Protein AF-A0A921ZZL8-F1 (afdb_monomer_lite)

InterPro domains:
  IPR022700 Proteinase, regulatory CLIP domain [PF12032] (2-54)
  IPR022700 Proteinase, regulatory CLIP domain [PF12032] (62-112)
  IPR022700 Proteinase, regulatory CLIP domain [PS51888] (1-54)
  IPR022700 Proteinase, regulatory CLIP domain [PS51888] (61-112)
  IPR022700 Proteinase, regulatory CLIP domain [SM0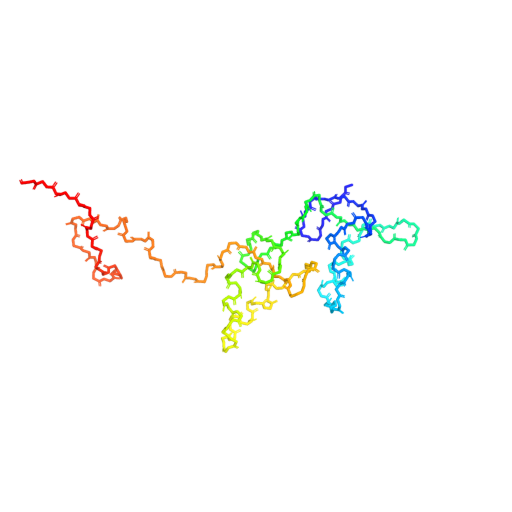0680] (2-55)
  IPR022700 Proteinase, regulatory CLIP domain [SM00680] (62-113)

Sequence (153 aa):
PCTSPNNEKGTCKSLYECDLLRGIVGKANRTSLDEHFLRKSKCGYDGDIPKVCCPDTDKLTCVTADANDGQCINIRACPVLLEMLKEPNDTTKVEYLKNSLCPGPEDPSVCCGPAPQLQEPVYEQCEAKVSALPPDPDSDCCGVDSSVGNKIV

Secondary structure (DSSP, 8-state):
-EE-TTS-EEEEEEGGG-HHHHHHHH-SS--HHHHHHHHHHEEEEETTEEEEEEESSSS-EEE-TTS-EEEEEEGGG-HHHHHHHT-TT-HHHHHHHHHTB---SSSSEEEE-SPP-S----GGGSTT---SSPPPTT---------------

Structure (mmCIF, N/CA/C/O backbone):
data_AF-A0A921ZZL8-F1
#
_entry.id   AF-A0A921ZZL8-F1
#
loop_
_atom_site.group_PDB
_atom_site.id
_atom_site.type_symbol
_atom_site.label_atom_id
_atom_site.label_alt_id
_atom_site.label_comp_id
_atom_site.label_asym_id
_atom_site.label_entity_id
_atom_site.label_seq_id
_atom_site.pdbx_PDB_ins_code
_atom_site.Cartn_x
_atom_site.Cartn_y
_atom_site.Cartn_z
_atom_site.occupancy
_atom_site.B_iso_or_equiv
_atom_site.auth_seq_id
_atom_site.auth_comp_id
_atom_site.auth_asym_id
_atom_site.auth_atom_id
_atom_site.pdbx_PDB_model_num
ATOM 1 N N . PRO A 1 1 ? -11.628 12.240 12.761 1.00 88.56 1 PRO A N 1
ATOM 2 C CA . PRO A 1 1 ? -10.637 12.370 11.662 1.00 88.56 1 PRO A CA 1
ATOM 3 C C . PRO A 1 1 ? -9.295 11.788 12.117 1.00 88.56 1 PRO A C 1
ATOM 5 O O . PRO A 1 1 ? -9.000 11.823 13.310 1.00 88.56 1 PRO A O 1
ATOM 8 N N . CYS A 1 2 ? -8.525 11.224 11.196 1.00 94.19 2 CYS A N 1
ATOM 9 C CA . CYS A 1 2 ? -7.202 10.652 11.437 1.00 94.19 2 CYS A CA 1
ATOM 10 C C . CYS A 1 2 ? -6.350 10.763 10.163 1.00 94.19 2 CYS A C 1
ATOM 12 O O . CYS A 1 2 ? -6.865 11.121 9.102 1.00 94.19 2 CYS A O 1
ATOM 14 N N . THR A 1 3 ? -5.063 10.447 10.280 1.00 92.69 3 THR A N 1
ATOM 15 C CA . THR A 1 3 ? -4.142 10.377 9.143 1.00 92.69 3 THR A CA 1
ATOM 16 C C . THR A 1 3 ? -3.635 8.943 9.005 1.00 92.69 3 THR A C 1
ATOM 18 O O . THR A 1 3 ? -3.173 8.366 9.993 1.00 92.69 3 THR A O 1
ATOM 21 N N . SER A 1 4 ? -3.761 8.351 7.814 1.00 89.69 4 SER A N 1
ATOM 22 C CA . SER A 1 4 ? -3.287 6.995 7.522 1.00 89.69 4 SER A CA 1
ATOM 23 C C . SER A 1 4 ? -1.751 6.928 7.583 1.00 89.69 4 SER A C 1
ATOM 25 O O . SER A 1 4 ? -1.081 7.963 7.508 1.00 89.69 4 SER A O 1
ATOM 27 N N . PRO A 1 5 ? -1.149 5.728 7.670 1.00 88.44 5 PRO A N 1
ATOM 28 C CA . PRO A 1 5 ? 0.307 5.586 7.611 1.00 88.44 5 PRO A CA 1
ATOM 29 C C . PRO A 1 5 ? 0.929 6.113 6.308 1.00 88.44 5 PRO A C 1
ATOM 31 O O . PRO A 1 5 ? 2.122 6.406 6.293 1.00 88.44 5 PRO A O 1
ATOM 34 N N . ASN A 1 6 ? 0.124 6.262 5.251 1.00 87.44 6 ASN A N 1
ATOM 35 C CA . ASN A 1 6 ? 0.529 6.816 3.958 1.00 87.44 6 ASN A CA 1
ATOM 36 C C . ASN A 1 6 ? 0.274 8.334 3.864 1.00 87.44 6 ASN A C 1
ATOM 38 O O . ASN A 1 6 ? 0.300 8.894 2.777 1.00 87.44 6 ASN A O 1
ATOM 42 N N . ASN A 1 7 ? 0.049 9.012 4.996 1.00 87.44 7 ASN A N 1
ATOM 43 C CA . ASN A 1 7 ? -0.259 10.445 5.089 1.00 87.44 7 ASN A CA 1
ATOM 44 C C . ASN A 1 7 ? -1.597 10.867 4.457 1.00 87.44 7 ASN A C 1
ATOM 46 O O . ASN A 1 7 ? -1.817 12.047 4.184 1.00 87.44 7 ASN A O 1
ATOM 50 N N . GLU A 1 8 ? -2.532 9.933 4.284 1.00 87.00 8 GLU A N 1
ATOM 51 C CA . GLU A 1 8 ? -3.850 10.239 3.728 1.00 87.00 8 GLU A CA 1
ATOM 52 C C . GLU A 1 8 ? -4.813 10.680 4.825 1.00 87.00 8 GLU A C 1
ATOM 54 O O . GLU A 1 8 ? -4.804 10.146 5.937 1.00 87.00 8 GLU A O 1
ATOM 59 N N . LYS A 1 9 ? -5.694 11.629 4.509 1.00 92.44 9 LYS A N 1
ATOM 60 C CA . LYS A 1 9 ? -6.802 11.971 5.404 1.00 92.44 9 LYS A CA 1
ATOM 61 C C . LYS A 1 9 ? -7.806 10.824 5.435 1.00 92.44 9 LYS A C 1
ATOM 63 O O . LYS A 1 9 ? -8.122 10.230 4.404 1.00 92.44 9 LYS A O 1
ATOM 68 N N . GLY A 1 10 ? -8.291 10.526 6.631 1.00 93.69 10 GLY A N 1
ATOM 69 C CA . GLY A 1 10 ? -9.242 9.454 6.823 1.00 93.69 10 GLY A CA 1
ATOM 70 C C . GLY A 1 10 ? -10.124 9.618 8.047 1.00 93.69 10 GLY A C 1
ATOM 71 O O . GLY A 1 10 ? -10.012 10.547 8.864 1.00 93.69 10 GLY A O 1
ATOM 72 N N . THR A 1 11 ? -10.979 8.619 8.203 1.00 95.44 11 THR A N 1
ATOM 73 C CA . THR A 1 11 ? -11.931 8.503 9.293 1.00 95.44 11 THR A CA 1
ATOM 74 C C . THR A 1 11 ? -11.590 7.296 10.159 1.00 95.44 11 THR A C 1
ATOM 76 O O . THR A 1 11 ? -11.376 6.184 9.678 1.00 95.44 11 THR A O 1
ATOM 79 N N . CYS A 1 12 ? -11.533 7.524 11.473 1.00 95.88 12 CYS A N 1
ATOM 80 C CA . CYS A 1 12 ? -11.315 6.466 12.451 1.00 95.88 12 CYS A CA 1
ATOM 81 C C . CYS A 1 12 ? -12.620 5.685 12.635 1.00 95.88 12 CYS A C 1
ATOM 83 O O . CYS A 1 12 ? -13.541 6.176 13.290 1.00 95.88 12 CYS A O 1
ATOM 85 N N . LYS A 1 13 ? -12.699 4.496 12.038 1.00 95.00 13 LYS A N 1
ATOM 86 C CA . LYS A 1 13 ? -13.878 3.617 12.076 1.00 95.00 13 LYS A CA 1
ATOM 87 C C . LYS A 1 13 ? -13.483 2.179 12.395 1.00 95.00 13 LYS A C 1
ATOM 89 O O . LYS A 1 13 ? -12.294 1.869 12.498 1.00 95.00 13 LYS A O 1
ATOM 94 N N . SER A 1 14 ? -14.463 1.310 12.626 1.00 94.31 14 SER A N 1
ATOM 95 C CA . SER A 1 14 ? -14.189 -0.097 12.913 1.00 94.31 14 SER A CA 1
ATOM 96 C C . SER A 1 14 ? -13.441 -0.750 11.752 1.00 94.31 14 SER A C 1
ATOM 98 O O . SER A 1 14 ? -13.703 -0.455 10.584 1.00 94.31 14 SER A O 1
ATOM 100 N N . LEU A 1 15 ? -12.540 -1.685 12.062 1.00 92.06 15 LEU A N 1
ATOM 101 C CA . LEU A 1 15 ? -11.853 -2.499 11.055 1.00 92.06 15 LEU A CA 1
ATOM 102 C C . LEU A 1 15 ? -12.830 -3.188 10.086 1.00 92.06 15 LEU A C 1
ATOM 104 O O . LEU A 1 15 ? -12.519 -3.357 8.911 1.00 92.06 15 LEU A O 1
ATOM 108 N N . TYR A 1 16 ? -14.024 -3.547 10.561 1.00 91.06 16 TYR A N 1
ATOM 109 C CA . TYR A 1 16 ? -15.052 -4.196 9.746 1.00 91.06 16 TYR A CA 1
ATOM 110 C C . TYR A 1 16 ? -15.758 -3.245 8.761 1.00 91.06 16 TYR A C 1
ATOM 112 O O . TYR A 1 16 ? -16.303 -3.714 7.762 1.00 91.06 16 TYR A O 1
ATOM 120 N N . GLU A 1 17 ? -15.704 -1.931 9.011 1.00 92.50 17 GLU A N 1
ATOM 121 C CA . GLU A 1 17 ? -16.323 -0.857 8.210 1.00 92.50 17 GLU A CA 1
ATOM 122 C C . GLU A 1 17 ? -15.352 -0.224 7.193 1.00 92.50 17 GLU A C 1
ATOM 124 O O . GLU A 1 17 ? -15.675 0.756 6.512 1.00 92.50 17 GLU A O 1
ATOM 129 N N . CYS A 1 18 ? -14.125 -0.737 7.117 1.00 92.31 18 CYS A N 1
ATOM 130 C CA . CYS A 1 18 ? -13.106 -0.280 6.185 1.00 92.31 18 CYS A CA 1
ATOM 131 C C . CYS A 1 18 ? -12.740 -1.412 5.226 1.00 92.31 18 CYS A C 1
ATOM 133 O O . CYS A 1 18 ? -11.881 -2.231 5.547 1.00 92.31 18 CYS A O 1
ATOM 135 N N . ASP A 1 19 ? -13.371 -1.461 4.050 1.00 91.75 19 ASP A N 1
ATOM 136 C CA . ASP A 1 19 ? -13.182 -2.559 3.092 1.00 91.75 19 ASP A CA 1
ATOM 137 C C . ASP A 1 19 ? -11.713 -2.744 2.678 1.00 91.75 19 ASP A C 1
ATOM 139 O O . ASP A 1 19 ? -11.244 -3.879 2.591 1.00 91.75 19 ASP A O 1
ATOM 143 N N . LEU A 1 20 ? -10.962 -1.646 2.532 1.00 90.19 20 LEU A N 1
ATOM 144 C CA . LEU A 1 20 ? -9.527 -1.666 2.227 1.00 90.19 20 LEU A CA 1
ATOM 145 C C . LEU A 1 20 ? -8.728 -2.451 3.274 1.00 90.19 20 LEU A C 1
ATOM 147 O O . LEU A 1 20 ? -8.043 -3.421 2.949 1.00 90.19 20 LEU A O 1
ATOM 151 N N . LEU A 1 21 ? -8.839 -2.065 4.548 1.00 92.12 21 LEU A N 1
ATOM 152 C CA . LEU A 1 21 ? -8.078 -2.696 5.628 1.00 92.12 21 LEU A CA 1
ATOM 153 C C . LEU A 1 21 ? -8.642 -4.074 5.986 1.00 92.12 21 LEU A C 1
ATOM 155 O O . LEU A 1 21 ? -7.882 -4.976 6.343 1.00 92.12 21 LEU A O 1
ATOM 159 N N . ARG A 1 22 ? -9.953 -4.277 5.821 1.00 92.56 22 ARG A N 1
ATOM 160 C CA . ARG A 1 22 ? -10.583 -5.594 5.943 1.00 92.56 22 ARG A CA 1
ATOM 161 C C . ARG A 1 22 ? -10.050 -6.560 4.891 1.00 92.56 22 ARG A C 1
ATOM 163 O O . ARG A 1 22 ? -9.841 -7.720 5.222 1.00 92.56 22 ARG A O 1
ATOM 170 N N . GLY A 1 23 ? -9.784 -6.101 3.667 1.00 90.31 23 GLY A N 1
ATOM 171 C CA . GLY A 1 23 ? -9.162 -6.910 2.617 1.00 90.31 23 GLY A CA 1
ATOM 172 C C . GLY A 1 23 ? -7.749 -7.369 2.988 1.00 90.31 23 GLY A C 1
ATOM 173 O O . GLY A 1 23 ? -7.441 -8.550 2.859 1.00 90.31 23 GLY A O 1
ATOM 174 N N . ILE A 1 24 ? -6.931 -6.483 3.569 1.00 91.31 24 ILE A N 1
ATOM 175 C CA . ILE A 1 24 ? -5.583 -6.830 4.066 1.00 91.31 24 ILE A CA 1
ATOM 176 C C . ILE A 1 24 ? -5.671 -7.8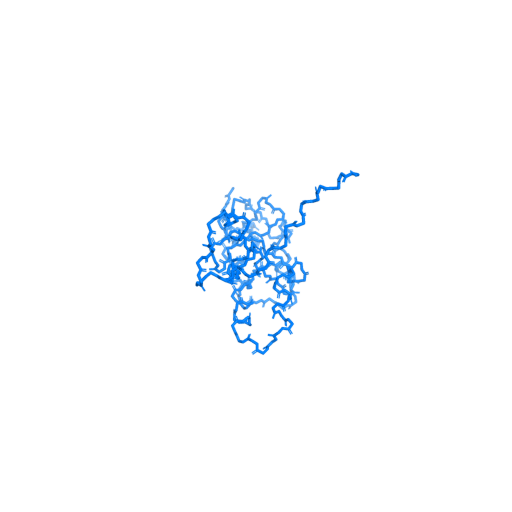98 5.166 1.00 91.31 24 ILE A C 1
ATOM 178 O O . ILE A 1 24 ? -4.922 -8.875 5.175 1.00 91.31 24 ILE A O 1
ATOM 182 N N . VAL A 1 25 ? -6.629 -7.748 6.085 1.00 91.25 25 VAL A N 1
ATOM 183 C CA . VAL A 1 25 ? -6.913 -8.766 7.102 1.00 91.25 25 VAL A CA 1
ATOM 184 C C . VAL A 1 25 ? -7.466 -10.034 6.444 1.00 91.25 25 VAL A C 1
ATOM 186 O O . VAL A 1 25 ? -7.148 -11.130 6.871 1.00 91.25 25 VAL A O 1
ATOM 189 N N . GLY A 1 26 ? -8.231 -9.961 5.367 1.00 89.50 26 GLY A N 1
ATOM 190 C CA . GLY A 1 26 ? -8.763 -11.139 4.680 1.00 89.50 26 GLY A CA 1
ATOM 191 C C . GLY A 1 26 ? -7.724 -12.011 3.965 1.00 89.50 26 GLY A C 1
ATOM 192 O O . GLY A 1 26 ? -8.059 -13.131 3.584 1.00 89.50 26 GLY A O 1
ATOM 193 N N . LYS A 1 27 ? -6.482 -11.543 3.777 1.00 88.88 27 LYS A N 1
ATOM 194 C CA . LYS A 1 27 ? -5.449 -12.282 3.034 1.00 88.88 27 LYS A CA 1
ATOM 195 C C . LYS A 1 27 ? -5.154 -13.661 3.622 1.00 88.88 27 LYS A C 1
ATOM 197 O O . LYS A 1 27 ? -4.958 -13.803 4.829 1.00 88.88 27 LYS A O 1
ATOM 202 N N . ALA A 1 28 ? -5.005 -14.648 2.734 1.00 86.25 28 ALA A N 1
ATOM 203 C CA . ALA A 1 28 ? -4.553 -15.994 3.088 1.00 86.25 28 ALA A CA 1
ATOM 204 C C . ALA A 1 28 ? -3.102 -16.002 3.604 1.00 86.25 28 ALA A C 1
ATOM 206 O O . ALA A 1 28 ? -2.805 -16.660 4.595 1.00 86.25 28 ALA A O 1
ATOM 207 N N . ASN A 1 29 ? -2.221 -15.228 2.962 1.00 86.81 29 ASN A N 1
ATOM 208 C CA . ASN A 1 29 ? -0.824 -15.055 3.356 1.00 86.81 29 ASN A CA 1
ATOM 209 C C . ASN A 1 29 ? -0.583 -13.593 3.737 1.00 86.81 29 ASN A C 1
ATOM 211 O O . ASN A 1 29 ? -0.263 -12.770 2.883 1.00 86.81 29 ASN A O 1
ATOM 215 N N . ARG A 1 30 ? -0.766 -13.250 5.016 1.00 89.12 30 ARG A N 1
ATOM 216 C CA . ARG A 1 30 ? -0.401 -11.917 5.515 1.00 89.12 30 ARG A CA 1
ATOM 217 C C . ARG A 1 30 ? 1.108 -11.823 5.693 1.00 89.12 30 ARG A C 1
ATOM 219 O O . ARG A 1 30 ? 1.721 -12.685 6.320 1.00 89.12 30 ARG A O 1
ATOM 226 N N . THR A 1 31 ? 1.689 -10.758 5.164 1.00 90.06 31 THR A N 1
ATOM 227 C CA . THR A 1 31 ? 3.113 -10.448 5.301 1.00 90.06 31 THR A CA 1
ATOM 228 C C . THR A 1 31 ? 3.382 -9.621 6.562 1.00 90.06 31 THR A C 1
ATOM 230 O O . THR A 1 31 ? 2.479 -9.003 7.129 1.00 90.06 31 THR A O 1
ATOM 233 N N . SER A 1 32 ? 4.645 -9.543 6.991 1.00 91.12 32 SER A N 1
ATOM 234 C CA . SER A 1 32 ? 5.042 -8.648 8.092 1.00 91.12 32 SER A CA 1
ATOM 235 C C . SER A 1 32 ? 4.743 -7.174 7.785 1.00 91.12 32 SER A C 1
ATOM 237 O O . SER A 1 32 ? 4.433 -6.395 8.688 1.00 91.12 32 SER A O 1
ATOM 239 N N . LEU A 1 33 ? 4.793 -6.800 6.503 1.00 90.19 33 LEU A N 1
ATOM 240 C CA . LEU A 1 33 ? 4.461 -5.471 6.005 1.00 90.19 33 LEU A CA 1
ATOM 241 C C . LEU A 1 33 ? 2.963 -5.165 6.182 1.00 90.19 33 LEU A C 1
ATOM 243 O O . LEU A 1 33 ? 2.621 -4.078 6.651 1.00 90.19 33 LEU A O 1
ATOM 247 N N . ASP A 1 34 ? 2.088 -6.143 5.924 1.00 92.06 34 ASP A N 1
ATOM 248 C CA . ASP A 1 34 ? 0.647 -6.039 6.192 1.00 92.06 34 ASP A CA 1
ATOM 249 C C . ASP A 1 34 ? 0.366 -5.832 7.685 1.00 92.06 34 ASP A C 1
ATOM 251 O O . ASP A 1 34 ? -0.361 -4.916 8.074 1.00 92.06 34 ASP A O 1
ATOM 255 N N . GLU A 1 35 ? 0.967 -6.658 8.547 1.00 92.38 35 GLU A N 1
ATOM 256 C CA . GLU A 1 35 ? 0.769 -6.556 9.995 1.00 92.38 35 GLU A CA 1
ATOM 257 C C . GLU A 1 35 ? 1.240 -5.211 10.546 1.00 92.38 35 GLU A C 1
ATOM 259 O O . GLU A 1 35 ? 0.563 -4.589 11.370 1.00 92.38 35 GLU A O 1
ATOM 264 N N . HIS A 1 36 ? 2.401 -4.744 10.091 1.00 93.25 36 HIS A N 1
ATOM 265 C CA . HIS A 1 36 ? 2.946 -3.461 10.500 1.00 93.25 36 HIS A CA 1
ATOM 266 C C . HIS A 1 36 ? 2.058 -2.299 10.040 1.00 93.25 36 HIS A C 1
ATOM 268 O O . HIS A 1 36 ? 1.800 -1.378 10.821 1.00 93.25 36 HIS A O 1
ATOM 274 N N . PHE A 1 37 ? 1.528 -2.364 8.816 1.00 93.00 37 PHE A N 1
ATOM 275 C CA . PHE A 1 37 ? 0.597 -1.368 8.297 1.00 93.00 37 PHE A CA 1
ATOM 276 C C . PHE A 1 37 ? -0.717 -1.333 9.086 1.00 93.00 37 PHE A C 1
ATOM 278 O O . PHE A 1 37 ? -1.159 -0.260 9.501 1.00 93.00 37 PHE A O 1
ATOM 285 N N . LEU A 1 38 ? -1.312 -2.494 9.376 1.00 92.69 38 LEU A N 1
ATOM 286 C CA . LEU A 1 38 ? -2.534 -2.598 10.181 1.00 92.69 38 LEU A CA 1
ATOM 287 C C . LEU A 1 38 ? -2.326 -2.058 11.602 1.00 92.69 38 LEU A C 1
ATOM 289 O O . LEU A 1 38 ? -3.165 -1.317 12.117 1.00 92.69 38 LEU A O 1
ATOM 293 N N . ARG A 1 39 ? -1.183 -2.370 12.228 1.00 93.31 39 ARG A N 1
ATOM 294 C CA . ARG A 1 39 ? -0.824 -1.852 13.559 1.00 93.31 39 ARG A CA 1
ATOM 295 C C . ARG A 1 39 ? -0.662 -0.334 13.556 1.00 93.31 39 ARG A C 1
ATOM 297 O O . ARG A 1 39 ? -1.165 0.310 14.475 1.00 93.31 39 ARG A O 1
ATOM 304 N N . LYS A 1 40 ? 0.002 0.229 12.540 1.00 94.00 40 LYS A N 1
ATOM 305 C CA . LYS A 1 40 ? 0.163 1.684 12.372 1.00 94.00 40 LYS A CA 1
ATOM 306 C C . LYS A 1 40 ? -1.145 2.392 12.041 1.00 94.00 40 LYS A C 1
ATOM 308 O O . LYS A 1 40 ? -1.330 3.534 12.439 1.00 94.00 40 LYS A O 1
ATOM 313 N N . SER A 1 41 ? -2.053 1.714 11.347 1.00 94.50 41 SER A N 1
ATOM 314 C CA . SER A 1 41 ? -3.364 2.261 11.004 1.00 94.50 41 SER A CA 1
ATOM 315 C C . SER A 1 41 ? -4.309 2.318 12.200 1.00 94.50 41 SER A C 1
ATOM 317 O O . SER A 1 41 ? -5.358 2.940 12.111 1.00 94.50 41 SER A O 1
ATOM 319 N N . LYS A 1 42 ? -3.989 1.685 13.330 1.00 94.69 42 LYS A N 1
ATOM 320 C CA . LYS A 1 42 ? -4.850 1.704 14.512 1.00 94.69 42 LYS A CA 1
ATOM 321 C C . LYS A 1 42 ? -5.017 3.126 15.058 1.00 94.69 42 LYS A C 1
ATOM 323 O O . LYS A 1 42 ? -4.041 3.781 15.405 1.00 94.69 42 LYS A O 1
ATOM 328 N N . CYS A 1 43 ? -6.265 3.553 15.221 1.00 95.31 43 CYS A N 1
ATOM 329 C CA . CYS A 1 43 ? -6.614 4.881 15.737 1.00 95.31 43 CYS A CA 1
ATOM 330 C C . CYS A 1 43 ? -7.385 4.841 17.067 1.00 95.31 43 CYS A C 1
ATOM 332 O O . CYS A 1 43 ? -7.599 5.884 17.677 1.00 95.31 43 CYS A O 1
ATOM 334 N N . GLY A 1 44 ? -7.803 3.660 17.534 1.00 93.44 44 GLY A N 1
ATOM 335 C CA . GLY A 1 44 ? -8.520 3.507 18.799 1.00 93.44 44 GLY A CA 1
ATOM 336 C C . GLY A 1 44 ? -9.174 2.136 18.944 1.00 93.44 44 GLY A C 1
ATOM 337 O O . GLY A 1 44 ? -8.819 1.195 18.235 1.00 93.44 44 GLY A O 1
ATOM 338 N N . TYR A 1 45 ? -10.147 2.049 19.850 1.00 93.06 45 TYR A N 1
ATOM 339 C CA . TYR A 1 45 ? -10.949 0.852 20.104 1.00 93.06 45 TYR A CA 1
ATOM 340 C C . TYR A 1 45 ? -12.423 1.222 20.335 1.00 93.06 45 TYR A C 1
ATOM 342 O O . TYR A 1 45 ? -12.725 2.327 20.792 1.00 93.06 45 TYR A O 1
ATOM 350 N N . ASP A 1 46 ? -13.329 0.309 19.987 1.00 87.88 46 ASP A N 1
ATOM 351 C CA . ASP A 1 46 ? -14.738 0.290 20.397 1.00 87.88 46 ASP A CA 1
ATOM 352 C C . ASP A 1 46 ? -14.969 -0.963 21.250 1.00 87.88 46 ASP A C 1
ATOM 354 O O . ASP A 1 46 ? -15.130 -2.062 20.718 1.00 87.88 46 ASP A O 1
ATOM 358 N N . GLY A 1 47 ? -14.860 -0.838 22.576 1.00 88.19 47 GLY A N 1
ATOM 359 C CA . GLY A 1 47 ? -14.748 -2.018 23.441 1.00 88.19 47 GLY A CA 1
ATOM 360 C C . GLY A 1 47 ? -13.526 -2.863 23.054 1.00 88.19 47 GLY A C 1
ATOM 361 O O . GLY A 1 47 ? -12.406 -2.357 23.060 1.00 88.19 47 GLY A O 1
ATOM 362 N N . ASP A 1 48 ? -13.749 -4.121 22.667 1.00 88.38 48 ASP A N 1
ATOM 363 C CA . ASP A 1 48 ? -12.712 -5.046 22.180 1.00 88.38 48 ASP A CA 1
ATOM 364 C C . ASP A 1 48 ? -12.434 -4.945 20.668 1.00 88.38 48 ASP A C 1
ATOM 366 O O . ASP A 1 48 ? -11.511 -5.579 20.151 1.00 88.38 48 ASP A O 1
ATOM 370 N N . ILE A 1 49 ? -13.210 -4.150 19.925 1.00 87.19 49 ILE A N 1
ATOM 371 C CA . ILE A 1 49 ? -13.078 -4.055 18.470 1.00 87.19 49 ILE A CA 1
ATOM 372 C C . ILE A 1 49 ? -12.036 -2.983 18.117 1.00 87.19 49 ILE A C 1
ATOM 374 O O . ILE A 1 49 ? -12.213 -1.814 18.472 1.00 87.19 49 ILE A O 1
ATOM 378 N N . PRO A 1 50 ? -10.950 -3.319 17.393 1.00 91.94 50 PRO A N 1
ATOM 379 C CA . PRO A 1 50 ? -9.967 -2.328 16.979 1.00 91.94 50 PRO A CA 1
ATOM 380 C C . PRO A 1 50 ? -10.558 -1.365 15.942 1.00 91.94 50 PRO A C 1
ATOM 382 O O . PRO A 1 50 ? -11.139 -1.780 14.935 1.00 91.94 50 PRO A O 1
ATOM 385 N N . LYS A 1 51 ? -10.347 -0.064 16.165 1.00 95.44 51 LYS A N 1
ATOM 386 C CA . LYS A 1 51 ? -10.609 0.981 15.172 1.00 95.44 51 LYS A CA 1
ATOM 387 C C . LYS A 1 51 ? -9.345 1.274 14.384 1.00 95.44 51 LYS A C 1
ATOM 389 O O . LYS A 1 51 ? -8.245 1.357 14.942 1.00 95.44 51 LYS A O 1
ATOM 394 N N . VAL A 1 52 ? -9.519 1.490 13.091 1.00 95.38 52 VAL A N 1
ATOM 395 C CA . VAL A 1 52 ? -8.445 1.819 12.160 1.00 95.38 52 VAL A CA 1
ATOM 396 C C . VAL A 1 52 ? -8.751 3.116 11.428 1.00 95.38 52 VAL A C 1
ATOM 398 O O . VAL A 1 52 ? -9.907 3.480 11.208 1.00 95.38 52 VAL A O 1
ATOM 401 N N . CYS A 1 53 ? -7.693 3.829 11.075 1.00 95.88 53 CYS A N 1
ATOM 402 C CA . CYS A 1 53 ? -7.765 4.976 10.209 1.00 95.88 53 CYS A CA 1
ATOM 403 C C . CYS A 1 53 ? -8.006 4.481 8.792 1.00 95.88 53 CYS A C 1
ATOM 405 O O . CYS A 1 53 ? -7.098 3.961 8.144 1.00 95.88 53 CYS A O 1
ATOM 407 N N . CYS A 1 54 ? -9.250 4.593 8.348 1.00 94.12 54 CYS A N 1
ATOM 408 C CA . CYS A 1 54 ? -9.615 4.257 6.989 1.00 94.12 54 CYS A CA 1
ATOM 409 C C . CYS A 1 54 ? -9.514 5.524 6.141 1.00 94.12 54 CYS A C 1
ATOM 411 O O . CYS A 1 54 ? -10.146 6.516 6.520 1.00 94.12 54 CYS A O 1
ATOM 413 N N . PRO A 1 55 ? -8.746 5.525 5.043 1.00 92.31 55 PRO A N 1
ATOM 414 C CA . PRO A 1 55 ? -8.721 6.670 4.144 1.00 92.31 55 PRO A CA 1
ATOM 415 C C . PRO A 1 55 ? -10.134 6.943 3.610 1.00 92.31 55 PRO A C 1
ATOM 417 O O . PRO A 1 55 ? -10.942 6.024 3.459 1.00 92.31 55 PRO A O 1
ATOM 420 N N . ASP A 1 56 ? -10.446 8.217 3.369 1.00 89.06 56 ASP A N 1
ATOM 421 C CA . ASP A 1 56 ? -11.757 8.613 2.829 1.00 89.06 56 ASP A CA 1
ATOM 422 C C . ASP A 1 56 ? -11.881 8.289 1.322 1.00 89.06 56 ASP A C 1
ATOM 424 O O . ASP A 1 56 ? -12.948 8.439 0.731 1.00 89.06 56 ASP A O 1
ATOM 428 N N . THR A 1 57 ? -10.791 7.831 0.703 1.00 85.25 57 THR A N 1
ATOM 429 C CA . THR A 1 57 ? -10.719 7.316 -0.664 1.00 85.25 57 THR A CA 1
ATOM 430 C C . THR A 1 57 ? -10.932 5.802 -0.693 1.00 85.25 57 THR A C 1
ATOM 432 O O . THR A 1 57 ? -10.412 5.067 0.142 1.00 85.25 57 THR A O 1
ATOM 435 N N . ASP A 1 58 ? -11.593 5.295 -1.736 1.00 83.50 58 ASP A N 1
ATOM 436 C CA . ASP A 1 58 ? -11.733 3.846 -1.991 1.00 83.50 58 ASP A CA 1
ATOM 437 C C . ASP A 1 58 ? -10.444 3.186 -2.514 1.00 83.50 58 ASP A C 1
ATOM 439 O O . ASP A 1 58 ? -10.448 2.065 -3.023 1.00 83.50 58 ASP A O 1
ATOM 443 N N . LYS A 1 59 ? -9.321 3.901 -2.448 1.00 85.62 59 LYS A N 1
ATOM 444 C CA . LYS A 1 59 ? -8.034 3.500 -3.005 1.00 85.62 59 LYS A CA 1
ATOM 445 C C . LYS A 1 59 ? -6.960 3.726 -1.964 1.00 85.62 59 LYS A C 1
ATOM 447 O O . LYS A 1 59 ? -6.898 4.800 -1.373 1.00 85.62 59 LYS A O 1
ATOM 452 N N . LEU A 1 60 ? -6.099 2.728 -1.802 1.00 89.38 60 LEU A N 1
ATOM 453 C CA . LEU A 1 60 ? -4.914 2.843 -0.972 1.00 89.38 60 LEU A CA 1
ATOM 454 C C . LEU A 1 60 ? -3.793 3.478 -1.800 1.00 89.38 60 LEU A C 1
ATOM 456 O O . LEU A 1 60 ? -3.343 2.878 -2.779 1.00 89.38 60 LEU A O 1
ATOM 460 N N . THR A 1 61 ? -3.357 4.682 -1.440 1.00 89.94 61 THR A N 1
ATOM 461 C CA . THR A 1 61 ? -2.174 5.290 -2.067 1.00 89.94 61 THR A CA 1
ATOM 462 C C . THR A 1 61 ? -0.894 4.807 -1.397 1.00 89.94 61 THR A C 1
ATOM 464 O O . THR A 1 61 ? -0.911 4.194 -0.329 1.00 89.94 61 THR A O 1
ATOM 467 N N . CYS A 1 62 ? 0.229 5.013 -2.065 1.00 90.62 62 CYS A N 1
ATOM 468 C CA . CYS A 1 62 ? 1.560 4.659 -1.599 1.00 90.62 62 CYS A CA 1
ATOM 469 C C . CYS A 1 62 ? 2.576 5.596 -2.253 1.00 90.62 62 CYS A C 1
ATOM 471 O O . CYS A 1 62 ? 2.266 6.260 -3.236 1.00 90.62 62 CYS A O 1
ATOM 473 N N . VAL A 1 63 ? 3.793 5.632 -1.723 1.00 88.19 63 VAL A N 1
ATOM 474 C CA . VAL A 1 63 ? 4.902 6.367 -2.339 1.00 88.19 63 VAL A CA 1
ATOM 475 C C . VAL A 1 63 ? 5.819 5.347 -3.002 1.00 88.19 63 VAL A C 1
ATOM 477 O O . VAL A 1 63 ? 6.204 4.365 -2.361 1.00 88.19 63 VAL A O 1
ATOM 480 N N . THR A 1 64 ? 6.128 5.539 -4.285 1.00 85.31 64 THR A N 1
ATOM 481 C CA . THR A 1 64 ? 7.054 4.662 -5.014 1.00 85.31 64 THR A CA 1
ATOM 482 C C . THR A 1 64 ? 8.489 4.846 -4.514 1.00 85.31 64 THR A C 1
ATOM 484 O O . THR A 1 64 ? 8.809 5.822 -3.833 1.00 85.31 64 THR A O 1
ATOM 487 N N . ALA A 1 65 ? 9.387 3.920 -4.868 1.00 80.19 65 ALA A N 1
ATOM 488 C CA . ALA A 1 65 ? 10.814 4.044 -4.552 1.00 80.19 65 ALA A CA 1
ATOM 489 C C . ALA A 1 65 ? 11.430 5.347 -5.105 1.00 80.19 65 ALA A C 1
ATOM 491 O O . ALA A 1 65 ? 12.341 5.910 -4.503 1.00 80.19 65 ALA A O 1
ATOM 492 N N . ASP A 1 66 ? 10.874 5.854 -6.205 1.00 79.38 66 ASP A N 1
ATOM 493 C CA . ASP A 1 66 ? 11.248 7.100 -6.878 1.00 79.38 66 ASP A CA 1
ATOM 494 C C . ASP A 1 66 ? 10.623 8.358 -6.238 1.00 79.38 66 ASP A C 1
ATOM 496 O O . ASP A 1 66 ? 10.644 9.431 -6.836 1.00 79.38 66 ASP A O 1
ATOM 500 N N . ALA A 1 67 ? 10.040 8.233 -5.039 1.00 82.44 67 ALA A N 1
ATOM 501 C CA . ALA A 1 67 ? 9.363 9.302 -4.300 1.00 82.44 67 ALA A CA 1
ATOM 502 C C . ALA A 1 67 ? 8.166 9.941 -5.034 1.00 82.44 67 ALA A C 1
ATOM 504 O O . ALA A 1 67 ? 7.789 11.074 -4.734 1.00 82.44 67 ALA A O 1
ATOM 505 N N . ASN A 1 68 ? 7.547 9.207 -5.963 1.00 85.00 68 ASN A N 1
ATOM 506 C CA . ASN A 1 68 ? 6.334 9.639 -6.651 1.00 85.00 68 ASN A CA 1
ATOM 507 C C . ASN A 1 68 ? 5.085 9.073 -5.970 1.00 85.00 68 ASN A C 1
ATOM 509 O O . ASN A 1 68 ? 5.114 7.984 -5.389 1.00 85.00 68 ASN A O 1
ATOM 513 N N . ASP A 1 69 ? 3.969 9.789 -6.094 1.00 86.69 69 ASP A N 1
ATOM 514 C CA . ASP A 1 69 ? 2.667 9.284 -5.669 1.00 86.69 69 ASP A CA 1
ATOM 515 C C . ASP A 1 69 ? 2.252 8.087 -6.538 1.00 86.69 69 ASP A C 1
ATOM 517 O O . ASP A 1 69 ? 2.293 8.125 -7.771 1.00 86.69 69 ASP A O 1
ATOM 521 N N . GLY A 1 70 ? 1.840 7.010 -5.880 1.00 90.00 70 GLY A N 1
ATOM 522 C CA . GLY A 1 70 ? 1.394 5.774 -6.501 1.00 90.00 70 GLY A CA 1
ATOM 523 C C . GLY A 1 70 ? 0.123 5.228 -5.859 1.00 90.00 70 GLY A C 1
ATOM 524 O O . GLY A 1 70 ? -0.355 5.690 -4.819 1.00 90.00 70 GLY A O 1
ATOM 525 N N . GLN A 1 71 ? -0.435 4.205 -6.494 1.00 91.38 71 GLN A N 1
ATOM 526 C CA . GLN A 1 71 ? -1.586 3.463 -6.008 1.00 91.38 71 GLN A CA 1
ATOM 527 C C . GLN A 1 71 ? -1.171 2.030 -5.673 1.00 91.38 71 GLN A C 1
ATOM 529 O O . GLN A 1 71 ? -0.573 1.331 -6.490 1.00 91.38 71 GLN A O 1
ATOM 534 N N . CYS A 1 72 ? -1.515 1.577 -4.472 1.00 92.81 72 CYS A N 1
ATOM 535 C CA . CYS A 1 72 ? -1.298 0.205 -4.048 1.00 92.81 72 CYS A CA 1
ATOM 536 C C . CYS A 1 72 ? -2.393 -0.687 -4.647 1.00 92.81 72 CYS A C 1
ATOM 538 O O . CYS A 1 72 ? -3.547 -0.653 -4.213 1.00 92.81 72 CYS A O 1
ATOM 540 N N . ILE A 1 73 ? -2.037 -1.446 -5.682 1.00 92.19 73 ILE A N 1
ATOM 541 C CA . ILE A 1 73 ? -2.952 -2.273 -6.480 1.00 92.19 73 ILE A CA 1
ATOM 542 C C . ILE A 1 73 ? -2.346 -3.649 -6.746 1.00 92.19 73 ILE A C 1
ATOM 544 O O . ILE A 1 73 ? -1.150 -3.859 -6.557 1.00 92.19 73 ILE A O 1
ATOM 548 N N . ASN A 1 74 ? -3.152 -4.602 -7.213 1.00 91.81 74 ASN A N 1
ATOM 549 C CA . ASN A 1 74 ? -2.634 -5.901 -7.632 1.00 91.81 74 ASN A CA 1
ATOM 550 C C . ASN A 1 74 ? -1.586 -5.759 -8.754 1.00 91.81 74 ASN A C 1
ATOM 552 O O . ASN A 1 74 ? -1.779 -4.976 -9.686 1.00 91.81 74 ASN A O 1
ATOM 556 N N . ILE A 1 75 ? -0.518 -6.567 -8.725 1.00 91.12 75 ILE A N 1
ATOM 557 C CA . ILE A 1 75 ? 0.539 -6.531 -9.756 1.00 91.12 75 ILE A CA 1
ATOM 558 C C . ILE A 1 75 ? 0.003 -6.717 -11.179 1.00 91.12 75 ILE A C 1
ATOM 560 O O . ILE A 1 75 ? 0.525 -6.130 -12.120 1.00 91.12 75 ILE A O 1
ATOM 564 N N . ARG A 1 76 ? -1.079 -7.485 -11.350 1.00 89.94 76 ARG A N 1
ATOM 565 C CA . ARG A 1 76 ? -1.700 -7.727 -12.661 1.00 89.94 76 ARG A CA 1
ATOM 566 C C . ARG A 1 76 ? -2.362 -6.480 -13.239 1.00 89.94 76 ARG A C 1
ATOM 568 O O . ARG A 1 76 ? -2.553 -6.410 -14.447 1.00 89.94 76 ARG A O 1
ATOM 575 N N . ALA A 1 77 ? -2.706 -5.514 -12.390 1.00 89.75 77 ALA A N 1
ATOM 576 C CA . ALA A 1 77 ? -3.247 -4.222 -12.792 1.00 89.75 77 ALA A CA 1
ATOM 577 C C . ALA A 1 77 ? -2.148 -3.181 -13.085 1.00 89.75 77 ALA A C 1
ATOM 579 O O . ALA A 1 77 ? -2.469 -2.070 -13.500 1.00 89.75 77 ALA A O 1
ATOM 580 N N . CYS A 1 78 ? -0.867 -3.528 -12.900 1.00 89.81 78 CYS A N 1
ATOM 581 C CA . CYS A 1 78 ? 0.274 -2.660 -13.176 1.00 89.81 78 CYS A CA 1
ATOM 582 C C . CYS A 1 78 ? 1.142 -3.261 -14.301 1.00 89.81 78 CYS A C 1
ATOM 584 O O . CYS A 1 78 ? 2.019 -4.082 -14.023 1.00 89.81 78 CYS A O 1
ATOM 586 N N . PRO A 1 79 ? 0.930 -2.882 -15.578 1.00 87.00 79 PRO A N 1
ATOM 587 C CA . PRO A 1 79 ? 1.592 -3.530 -16.714 1.00 87.00 79 PRO A CA 1
ATOM 588 C C . PRO A 1 79 ? 3.119 -3.400 -16.663 1.00 87.00 79 PRO A C 1
ATOM 590 O O . PRO A 1 79 ? 3.821 -4.355 -16.969 1.00 87.00 79 PRO A O 1
ATOM 593 N N . VAL A 1 80 ? 3.634 -2.257 -16.198 1.00 85.56 80 VAL A N 1
ATOM 594 C CA . VAL A 1 80 ? 5.078 -1.995 -16.079 1.00 85.56 80 VAL A CA 1
ATOM 595 C C . VAL A 1 80 ? 5.761 -3.019 -15.166 1.00 85.56 80 VAL A C 1
ATOM 597 O O . VAL A 1 80 ? 6.756 -3.632 -15.545 1.00 85.56 80 VAL A O 1
ATOM 600 N N . LEU A 1 81 ? 5.198 -3.257 -13.979 1.00 87.69 81 LEU A N 1
ATOM 601 C CA . LEU A 1 81 ? 5.742 -4.227 -13.023 1.00 87.69 81 LEU A CA 1
ATOM 602 C C . LEU A 1 81 ? 5.472 -5.672 -13.456 1.00 87.69 81 LEU A C 1
ATOM 604 O O . LEU A 1 81 ? 6.252 -6.573 -13.152 1.00 87.69 81 LEU A O 1
ATOM 608 N N . LEU A 1 82 ? 4.384 -5.904 -14.193 1.00 87.94 82 LEU A N 1
ATOM 609 C CA . LEU A 1 82 ? 4.077 -7.217 -14.741 1.00 87.94 82 LEU A CA 1
ATOM 610 C C . LEU A 1 82 ? 5.104 -7.655 -15.793 1.00 87.94 82 LEU A C 1
ATOM 612 O O . LEU A 1 82 ? 5.487 -8.822 -15.795 1.00 87.94 82 LEU A O 1
ATOM 616 N N . GLU A 1 83 ? 5.577 -6.745 -16.651 1.00 86.38 83 GLU A N 1
ATOM 617 C CA . GLU A 1 83 ? 6.664 -7.044 -17.593 1.00 86.38 83 GLU A CA 1
ATOM 618 C C . GLU A 1 83 ? 7.965 -7.372 -16.851 1.00 86.38 83 GLU A C 1
ATOM 620 O O . GLU A 1 83 ? 8.590 -8.388 -17.143 1.00 86.38 83 GLU A O 1
ATOM 625 N N . MET A 1 84 ? 8.314 -6.605 -15.810 1.00 84.00 84 MET A N 1
ATOM 626 C CA . MET A 1 84 ? 9.501 -6.883 -14.986 1.00 84.00 84 MET A CA 1
ATOM 627 C C . MET A 1 84 ? 9.449 -8.265 -14.323 1.00 84.00 84 MET A C 1
ATOM 629 O O . MET A 1 84 ? 10.477 -8.923 -14.176 1.00 84.00 84 MET A O 1
ATOM 633 N N . LEU A 1 85 ? 8.255 -8.737 -13.949 1.00 86.50 85 LEU A N 1
ATOM 634 C CA . LEU A 1 85 ? 8.072 -10.062 -13.355 1.00 86.50 85 LEU A CA 1
ATOM 635 C C . LEU A 1 85 ? 8.359 -11.201 -14.352 1.00 86.50 85 LEU A C 1
ATOM 637 O O . LEU A 1 85 ? 8.722 -12.302 -13.933 1.00 86.50 85 LEU A O 1
ATOM 641 N N . LYS A 1 86 ? 8.218 -10.960 -15.663 1.00 86.75 86 LYS A N 1
ATOM 642 C CA . LYS A 1 86 ? 8.506 -11.959 -16.708 1.00 86.75 86 LYS A CA 1
ATOM 643 C C . LYS A 1 86 ? 10.003 -12.206 -16.901 1.00 86.75 86 LYS A C 1
ATOM 645 O O . LYS A 1 86 ? 10.366 -13.197 -17.531 1.00 86.75 86 LYS A O 1
ATOM 650 N N . GLU A 1 87 ? 10.861 -11.353 -16.345 1.00 83.62 87 GLU A N 1
ATOM 651 C CA . GLU A 1 87 ? 12.318 -11.407 -16.489 1.00 83.62 87 GLU A CA 1
ATOM 652 C C . GLU A 1 87 ? 13.013 -11.736 -15.148 1.00 83.62 87 GLU A C 1
ATOM 654 O O . GLU A 1 87 ? 13.769 -10.926 -14.615 1.00 83.62 87 GLU A O 1
ATOM 659 N N . PRO A 1 88 ? 12.816 -12.941 -14.577 1.00 77.88 88 PRO A N 1
ATOM 660 C CA . PRO A 1 88 ? 13.309 -13.286 -13.237 1.00 77.88 88 PRO A CA 1
ATOM 661 C C . PRO A 1 88 ? 14.841 -13.384 -13.122 1.00 77.88 88 PRO A C 1
ATOM 663 O O . PRO A 1 88 ? 15.361 -13.510 -12.015 1.00 77.88 88 PRO A O 1
ATOM 666 N N . ASN A 1 89 ? 15.562 -13.360 -14.247 1.00 81.00 89 ASN A N 1
ATOM 667 C CA . ASN A 1 89 ? 17.025 -13.429 -14.280 1.00 81.00 89 ASN A CA 1
ATOM 668 C C . ASN A 1 89 ? 17.691 -12.071 -14.010 1.00 81.00 89 ASN A C 1
ATOM 670 O O . ASN A 1 89 ? 18.890 -12.027 -13.744 1.00 81.00 89 ASN A O 1
ATOM 674 N N . ASP A 1 90 ? 16.932 -10.977 -14.083 1.00 84.12 90 ASP A N 1
ATOM 675 C CA . ASP A 1 90 ? 17.431 -9.635 -13.813 1.00 84.12 90 ASP A CA 1
ATOM 676 C C . ASP A 1 90 ? 17.263 -9.315 -12.320 1.00 84.12 90 ASP A C 1
ATOM 678 O O . ASP A 1 90 ? 16.172 -9.014 -11.826 1.00 84.12 90 ASP A O 1
ATOM 682 N N . THR A 1 91 ? 18.364 -9.408 -11.574 1.00 85.00 91 THR A N 1
ATOM 683 C CA . THR A 1 91 ? 18.377 -9.164 -10.126 1.00 85.00 91 THR A CA 1
ATOM 684 C C . THR A 1 91 ? 17.914 -7.758 -9.763 1.00 85.00 91 THR A C 1
ATOM 686 O O . THR A 1 91 ? 17.283 -7.589 -8.721 1.00 85.00 91 THR A O 1
ATOM 689 N N . THR A 1 92 ? 18.173 -6.767 -10.620 1.00 84.06 92 THR A N 1
ATOM 690 C CA . THR A 1 92 ? 17.788 -5.371 -10.388 1.00 84.06 92 THR A CA 1
ATOM 691 C C . THR A 1 92 ? 16.276 -5.206 -10.504 1.00 84.06 92 THR A C 1
ATOM 693 O O . THR A 1 92 ? 15.658 -4.589 -9.636 1.00 84.06 92 THR A O 1
ATOM 696 N N . LYS A 1 93 ? 15.650 -5.831 -11.510 1.00 84.81 93 LYS A N 1
ATOM 697 C CA . LYS A 1 93 ? 14.183 -5.843 -11.651 1.00 84.81 93 LYS A CA 1
ATOM 698 C C . LYS A 1 93 ? 13.505 -6.578 -10.496 1.00 84.81 93 LYS A C 1
ATOM 700 O O . LYS A 1 93 ? 12.509 -6.099 -9.958 1.00 84.81 93 LYS A O 1
ATOM 705 N N . VAL A 1 94 ? 14.061 -7.712 -10.066 1.00 86.31 94 VAL A N 1
ATOM 706 C CA . VAL A 1 94 ? 13.531 -8.473 -8.921 1.00 86.31 94 VAL A CA 1
ATOM 707 C C . VAL A 1 94 ? 13.629 -7.673 -7.620 1.00 86.31 94 VAL A C 1
ATOM 709 O O . VAL A 1 94 ? 12.702 -7.703 -6.809 1.00 86.31 94 VAL A O 1
ATOM 712 N N . GLU A 1 95 ? 14.733 -6.962 -7.400 1.00 87.56 95 GLU A N 1
ATOM 713 C CA . GLU A 1 95 ? 14.898 -6.093 -6.235 1.00 87.56 95 GLU A CA 1
ATOM 714 C C . GLU A 1 95 ? 13.918 -4.916 -6.267 1.00 87.56 95 GLU A C 1
ATOM 716 O O . GLU A 1 95 ? 13.257 -4.646 -5.263 1.00 87.56 95 GLU A O 1
ATOM 721 N N . TYR A 1 96 ? 13.735 -4.291 -7.433 1.00 87.12 96 TYR A N 1
ATOM 722 C CA . TYR A 1 96 ? 12.739 -3.240 -7.619 1.00 87.12 96 TYR A CA 1
ATOM 723 C C . TYR A 1 96 ? 11.326 -3.737 -7.287 1.00 87.12 96 TYR A C 1
ATOM 725 O O . TYR A 1 96 ? 10.653 -3.143 -6.451 1.00 87.12 96 TYR A O 1
ATOM 733 N N . LEU A 1 97 ? 10.913 -4.892 -7.825 1.00 88.69 97 LEU A N 1
ATOM 734 C CA . LEU A 1 97 ? 9.607 -5.499 -7.535 1.00 88.69 97 LEU A CA 1
ATOM 735 C C . LEU A 1 97 ? 9.382 -5.760 -6.042 1.00 88.69 97 LEU A C 1
ATOM 737 O O . LEU A 1 97 ? 8.276 -5.553 -5.542 1.00 88.69 97 LEU A O 1
ATOM 741 N N . LYS A 1 98 ? 10.420 -6.201 -5.322 1.00 89.00 98 LYS A N 1
ATOM 742 C CA . LYS A 1 98 ? 10.351 -6.400 -3.866 1.00 89.00 98 LYS A CA 1
ATOM 743 C C . LYS A 1 98 ? 10.175 -5.077 -3.124 1.00 89.00 98 LYS A C 1
ATOM 745 O O . LYS A 1 98 ? 9.387 -5.019 -2.183 1.00 89.00 98 LYS A O 1
ATOM 750 N N . ASN A 1 99 ? 10.868 -4.029 -3.558 1.00 88.19 99 ASN A N 1
ATOM 751 C CA . ASN A 1 99 ? 10.763 -2.690 -2.976 1.00 88.19 99 ASN A CA 1
ATOM 752 C C . ASN A 1 99 ? 9.439 -1.996 -3.332 1.00 88.19 99 ASN A C 1
ATOM 754 O O . ASN A 1 99 ? 8.984 -1.132 -2.586 1.00 88.19 99 ASN A O 1
ATOM 758 N N . SER A 1 100 ? 8.786 -2.404 -4.421 1.00 91.19 100 SER A N 1
ATOM 759 C CA . SER A 1 100 ? 7.453 -1.936 -4.800 1.00 91.19 100 SER A CA 1
ATOM 760 C C . SER A 1 100 ? 6.320 -2.619 -4.029 1.00 91.19 100 SER A C 1
ATOM 762 O O . SER A 1 100 ? 5.170 -2.258 -4.247 1.00 91.19 100 SER A O 1
ATOM 764 N N . LEU A 1 101 ? 6.568 -3.597 -3.152 1.00 91.88 101 LEU A N 1
ATOM 765 C CA . LEU A 1 101 ? 5.491 -4.260 -2.404 1.00 91.88 101 LEU A CA 1
ATOM 766 C C . LEU A 1 101 ? 4.767 -3.288 -1.464 1.00 91.88 101 LEU A C 1
ATOM 768 O O . LEU A 1 1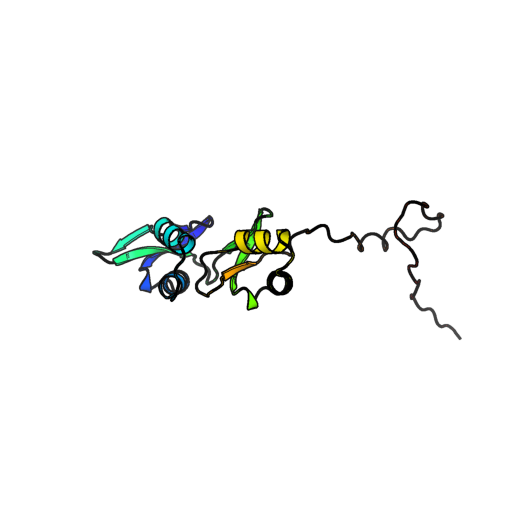01 ? 5.383 -2.474 -0.778 1.00 91.88 101 LEU A O 1
ATOM 772 N N . CYS A 1 102 ? 3.442 -3.411 -1.391 1.00 92.50 102 CYS A N 1
ATOM 773 C CA . CYS A 1 102 ? 2.611 -2.560 -0.545 1.00 92.50 102 CYS A CA 1
ATOM 774 C C . CYS A 1 102 ? 1.523 -3.368 0.186 1.00 92.50 102 CYS A C 1
ATOM 776 O O . CYS A 1 102 ? 1.154 -4.463 -0.257 1.00 92.50 102 CYS A O 1
ATOM 778 N N . PRO A 1 103 ? 0.979 -2.848 1.304 1.00 89.5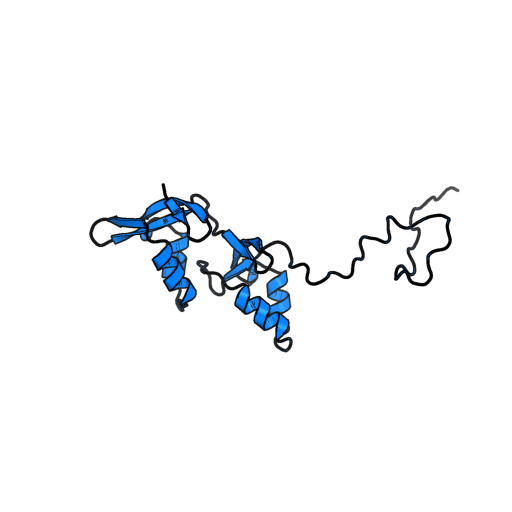0 103 PRO A N 1
ATOM 779 C CA . PRO A 1 103 ? -0.010 -3.551 2.111 1.00 89.50 103 PRO A CA 1
ATOM 780 C C . PRO A 1 103 ? -1.404 -3.375 1.496 1.00 89.50 103 PRO A C 1
ATOM 782 O O . PRO A 1 103 ? -2.264 -2.718 2.069 1.00 89.50 103 PRO A O 1
ATOM 785 N N . GLY A 1 104 ? -1.619 -3.887 0.284 1.00 88.00 104 GLY A N 1
ATOM 786 C CA . GLY A 1 104 ? -2.906 -3.789 -0.420 1.00 88.00 104 GLY A CA 1
ATOM 787 C C . GLY A 1 104 ? -3.847 -4.940 -0.070 1.00 88.00 104 GLY A C 1
ATOM 788 O O . GLY A 1 104 ? -3.397 -5.902 0.530 1.00 88.00 104 GLY A O 1
ATOM 789 N N . PRO A 1 105 ? -5.142 -4.895 -0.409 1.00 84.69 105 PRO A N 1
ATOM 790 C CA . PRO A 1 105 ? -6.092 -5.964 -0.082 1.00 84.69 105 PRO A CA 1
ATOM 791 C C . PRO A 1 105 ? -5.908 -7.244 -0.915 1.00 84.69 105 PRO A C 1
ATOM 793 O O . PRO A 1 105 ? -6.321 -8.320 -0.487 1.00 84.69 105 PRO A O 1
ATOM 796 N N . GLU A 1 106 ? -5.281 -7.148 -2.085 1.00 85.50 106 GLU A N 1
ATOM 797 C CA . GLU A 1 106 ? -5.088 -8.264 -3.015 1.00 85.50 106 GLU A CA 1
ATOM 798 C C . GLU A 1 106 ? -3.645 -8.786 -2.953 1.00 85.50 106 GLU A C 1
ATOM 800 O O . GLU A 1 106 ? -2.728 -8.037 -2.622 1.00 85.50 106 GLU A O 1
ATOM 805 N N . ASP A 1 107 ? -3.406 -10.058 -3.272 1.00 82.44 107 ASP A N 1
ATOM 806 C CA . ASP A 1 107 ? -2.048 -10.620 -3.291 1.00 82.44 107 ASP A CA 1
ATOM 807 C C . ASP A 1 107 ? -1.638 -11.062 -4.710 1.00 82.44 107 ASP A C 1
ATOM 809 O O . ASP A 1 107 ? -2.436 -11.717 -5.392 1.00 82.44 107 ASP A O 1
ATOM 813 N N . PRO A 1 108 ? -0.426 -10.715 -5.188 1.00 87.50 108 PRO A N 1
ATOM 814 C CA . PRO A 1 108 ? 0.505 -9.731 -4.623 1.00 87.50 108 PRO A CA 1
ATOM 815 C C . PRO A 1 108 ? 0.093 -8.286 -4.978 1.00 87.50 108 PRO A C 1
ATOM 817 O O . PRO A 1 108 ? -0.232 -7.985 -6.133 1.00 87.50 108 PRO A O 1
ATOM 820 N N . SER A 1 109 ? 0.130 -7.386 -3.989 1.00 91.81 109 SER A N 1
ATOM 821 C CA . SER A 1 109 ? -0.082 -5.941 -4.179 1.00 91.81 109 SER A CA 1
ATOM 822 C C . SER A 1 109 ? 1.240 -5.189 -4.292 1.00 91.81 109 SER A C 1
ATOM 824 O O . SER A 1 109 ? 2.173 -5.419 -3.520 1.00 91.81 109 SER A O 1
ATOM 826 N N . VAL A 1 110 ? 1.289 -4.253 -5.234 1.00 93.00 110 VAL A N 1
ATOM 827 C CA . VAL A 1 110 ? 2.445 -3.414 -5.543 1.00 93.00 110 VAL A CA 1
ATOM 828 C C . VAL A 1 110 ? 2.041 -1.946 -5.642 1.00 93.00 110 VAL A C 1
ATOM 830 O O . VAL A 1 110 ? 0.920 -1.608 -6.028 1.00 93.00 110 VAL A O 1
ATOM 833 N N . CYS A 1 111 ? 2.967 -1.066 -5.287 1.00 93.44 111 CYS A N 1
ATOM 834 C CA . CYS A 1 111 ? 2.847 0.364 -5.455 1.00 93.44 111 CYS A CA 1
ATOM 835 C C . CYS A 1 111 ? 3.083 0.714 -6.924 1.00 93.44 111 CYS A C 1
ATOM 837 O O . CYS A 1 111 ? 4.220 0.729 -7.395 1.00 93.44 111 CYS A O 1
ATOM 839 N N . CYS A 1 112 ? 1.996 0.954 -7.651 1.00 91.12 112 CYS A N 1
ATOM 840 C CA . CYS A 1 112 ? 2.027 1.329 -9.055 1.00 91.12 112 CYS A CA 1
ATOM 841 C C . CYS A 1 112 ? 1.913 2.852 -9.168 1.00 91.12 112 CYS A C 1
ATOM 843 O O . CYS A 1 112 ? 0.883 3.426 -8.820 1.00 91.12 112 CYS A O 1
ATOM 845 N N . GLY A 1 113 ? 2.975 3.507 -9.623 1.00 85.31 113 GLY A N 1
ATOM 846 C CA . GLY A 1 113 ? 2.998 4.944 -9.896 1.00 85.31 113 GLY A 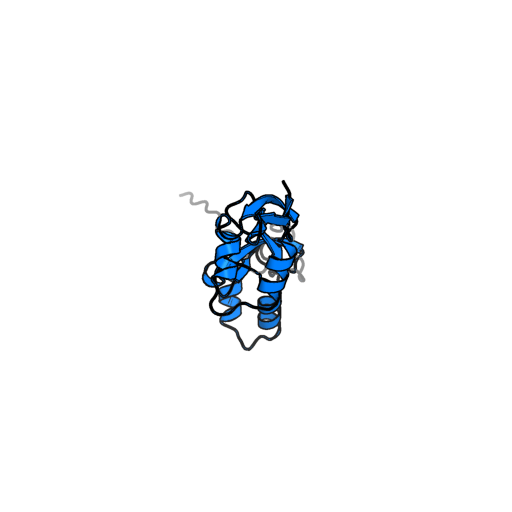CA 1
ATOM 847 C C . GLY A 1 113 ? 3.228 5.229 -11.380 1.00 85.31 113 GLY A C 1
ATOM 848 O O . GLY A 1 113 ? 3.117 4.309 -12.200 1.00 85.31 113 GLY A O 1
ATOM 849 N N . PRO A 1 114 ? 3.566 6.479 -11.747 1.00 76.38 114 PRO A N 1
ATOM 850 C CA . PRO A 1 114 ? 4.170 6.737 -13.051 1.00 76.38 114 PRO A CA 1
ATOM 851 C C . PRO A 1 114 ? 5.355 5.788 -13.258 1.00 76.38 114 PRO A C 1
ATOM 853 O O . PRO A 1 114 ? 6.003 5.389 -12.284 1.00 76.38 114 PRO A O 1
ATOM 856 N N . ALA A 1 115 ? 5.594 5.387 -14.510 1.00 61.56 115 ALA A N 1
ATOM 857 C CA . ALA A 1 115 ? 6.693 4.484 -14.824 1.00 61.56 115 ALA A CA 1
ATOM 858 C C . ALA A 1 115 ? 7.979 5.024 -14.172 1.00 61.56 115 ALA A C 1
ATOM 860 O O . ALA A 1 115 ? 8.250 6.224 -14.305 1.00 61.56 115 ALA A O 1
ATOM 861 N N . PRO A 1 116 ? 8.736 4.192 -13.425 1.00 57.22 116 PRO A N 1
ATOM 862 C CA . PRO A 1 116 ? 10.026 4.624 -12.920 1.00 57.22 116 PRO A CA 1
ATOM 863 C C . PRO A 1 116 ? 10.828 5.136 -14.104 1.00 57.22 116 PRO A C 1
ATOM 865 O O . PRO A 1 116 ? 10.825 4.506 -15.165 1.00 57.22 116 PRO A O 1
ATOM 868 N N . GLN A 1 117 ? 11.506 6.267 -13.930 1.00 51.97 117 GLN A N 1
ATOM 869 C CA . GLN A 1 117 ? 12.452 6.768 -14.919 1.00 51.97 117 GLN A CA 1
ATOM 870 C C . GLN A 1 117 ? 13.691 5.864 -14.890 1.00 51.97 117 GLN A C 1
ATOM 872 O O . GLN A 1 117 ? 14.780 6.266 -14.484 1.00 51.97 117 GLN A O 1
ATOM 877 N N . LEU A 1 118 ? 13.516 4.604 -15.288 1.00 51.38 118 LEU A N 1
ATOM 878 C CA . LEU A 1 118 ? 14.574 3.676 -15.645 1.00 51.38 118 LEU A CA 1
ATOM 879 C C . LEU A 1 118 ? 15.183 4.212 -16.932 1.00 51.38 118 LEU A C 1
ATOM 881 O O . LEU A 1 118 ? 14.854 3.671 -17.977 1.00 51.38 118 LEU A O 1
ATOM 885 N N . GLN A 1 119 ? 15.936 5.321 -16.838 1.00 44.12 119 GLN A N 1
ATOM 886 C CA . GLN A 1 119 ? 16.522 6.084 -17.946 1.00 44.12 119 GLN A CA 1
ATOM 887 C C . GLN A 1 119 ? 15.932 5.654 -19.283 1.00 44.12 119 GLN A C 1
ATOM 889 O O . GLN A 1 119 ? 16.526 4.846 -19.999 1.00 44.12 119 GLN A O 1
ATOM 894 N N . GLU A 1 120 ? 14.714 6.117 -19.568 1.00 43.84 120 GLU A N 1
ATOM 895 C CA . GLU A 1 120 ? 14.199 5.966 -20.917 1.00 43.84 120 GLU A CA 1
ATOM 896 C C . GLU A 1 120 ? 15.274 6.585 -21.821 1.00 43.84 120 GLU A C 1
ATOM 898 O O . GLU A 1 120 ? 15.693 7.720 -21.551 1.00 43.84 120 GLU A O 1
ATOM 903 N N . PRO A 1 121 ? 15.817 5.863 -22.821 1.00 41.34 121 PRO A N 1
ATOM 904 C CA . PRO A 1 121 ? 16.658 6.519 -23.802 1.00 41.34 121 PRO A CA 1
ATOM 905 C C . PRO A 1 121 ? 15.802 7.645 -24.367 1.00 41.34 121 PRO A C 1
ATOM 907 O O . PRO A 1 121 ? 14.694 7.409 -24.839 1.00 41.34 121 PRO A O 1
ATOM 910 N N . VAL A 1 122 ? 16.272 8.876 -24.198 1.00 41.19 122 VAL A N 1
ATOM 911 C CA . VAL A 1 122 ? 15.520 10.098 -24.467 1.00 41.19 122 VAL A CA 1
ATOM 912 C C . VAL A 1 122 ? 15.254 10.193 -25.974 1.00 41.19 122 VAL A C 1
ATOM 914 O O . VAL A 1 122 ? 16.001 10.835 -26.705 1.00 41.19 122 VAL A O 1
ATOM 917 N N . TYR A 1 123 ? 14.206 9.530 -26.465 1.00 49.88 123 TYR A N 1
ATOM 918 C CA . TYR A 1 123 ? 13.789 9.596 -27.870 1.00 49.88 123 TYR A CA 1
ATOM 919 C C . TYR A 1 123 ? 12.893 10.814 -28.155 1.00 49.88 123 TYR A C 1
ATOM 921 O O . TYR A 1 123 ? 12.605 11.112 -29.309 1.00 49.88 123 TYR A O 1
ATOM 929 N N . GLU A 1 124 ? 12.521 11.586 -27.130 1.00 47.72 124 GLU A N 1
ATOM 930 C CA . GLU A 1 124 ? 11.687 12.793 -27.253 1.00 47.72 124 GLU A CA 1
ATOM 931 C C . GLU A 1 124 ? 12.460 14.081 -27.607 1.00 47.72 124 GLU A C 1
ATOM 933 O O . GLU A 1 124 ? 11.907 15.176 -27.568 1.00 47.72 124 GLU A O 1
ATOM 938 N N . GLN A 1 125 ? 13.743 13.996 -27.978 1.00 54.19 125 GLN A N 1
ATOM 939 C CA . GLN A 1 125 ? 14.561 15.185 -28.274 1.00 54.19 125 GLN A CA 1
ATOM 940 C C . GLN A 1 125 ? 14.927 15.390 -29.751 1.00 54.19 125 GLN A C 1
ATOM 942 O O . GLN A 1 125 ? 15.559 16.400 -30.068 1.00 54.19 125 GLN A O 1
ATOM 947 N N . CYS A 1 126 ? 14.535 14.502 -30.670 1.00 55.56 126 CYS A N 1
ATOM 948 C CA . CYS A 1 126 ? 14.873 14.681 -32.090 1.00 55.56 126 CYS A CA 1
ATOM 949 C C . CYS A 1 126 ? 13.891 15.609 -32.838 1.00 55.56 126 CYS A C 1
ATOM 951 O O . CYS A 1 126 ? 14.303 16.269 -33.791 1.00 55.56 126 CYS A O 1
ATOM 953 N N . GLU A 1 127 ? 12.635 15.748 -32.388 1.00 55.75 127 GLU A N 1
ATOM 954 C CA . GLU A 1 127 ? 11.654 16.653 -33.023 1.00 55.75 127 GLU A CA 1
ATOM 955 C C . GLU A 1 127 ? 11.999 18.140 -32.837 1.00 55.75 127 GLU A C 1
ATOM 957 O O . GLU A 1 127 ? 11.722 18.955 -33.712 1.00 55.75 127 GLU A O 1
ATOM 962 N N . ALA A 1 128 ? 12.662 18.509 -31.737 1.00 56.34 128 ALA A N 1
ATOM 963 C CA . ALA A 1 128 ? 13.081 19.891 -31.478 1.00 56.34 128 ALA A CA 1
ATOM 964 C C . ALA A 1 128 ? 14.444 20.255 -32.102 1.00 56.34 128 ALA A C 1
ATOM 966 O O . ALA A 1 128 ? 14.844 21.420 -32.070 1.00 56.34 128 ALA A O 1
ATOM 967 N N . LYS A 1 129 ? 15.180 19.273 -32.644 1.00 54.31 129 LYS A N 1
ATOM 968 C CA . LYS A 1 129 ? 16.550 19.440 -33.165 1.00 54.31 129 LYS A CA 1
ATOM 969 C C . LYS A 1 129 ? 16.646 19.452 -34.691 1.00 54.31 129 LYS A C 1
ATOM 971 O O . LYS A 1 129 ? 17.740 19.624 -35.224 1.00 54.31 129 LYS A O 1
ATOM 976 N N . VAL A 1 130 ? 15.526 19.329 -35.405 1.00 56.59 130 VAL A N 1
ATOM 977 C CA . VAL A 1 130 ? 15.490 19.546 -36.857 1.00 56.59 130 VAL A CA 1
ATOM 978 C C . VAL A 1 130 ? 15.706 21.028 -37.166 1.00 56.59 130 VAL A C 1
ATOM 980 O O . VAL A 1 130 ? 14.820 21.865 -37.023 1.00 56.59 130 VAL A O 1
ATOM 983 N N . SER A 1 131 ? 16.925 21.358 -37.580 1.00 61.31 131 SER A N 1
ATOM 984 C CA . SER A 1 131 ? 17.325 22.693 -38.020 1.00 61.31 131 SER A CA 1
ATOM 985 C C . SER A 1 131 ? 18.098 22.586 -39.335 1.00 61.31 131 SER A C 1
ATOM 987 O O . SER A 1 131 ? 18.614 21.528 -39.677 1.00 61.31 131 SER A O 1
ATOM 989 N N . ALA A 1 132 ? 18.193 23.682 -40.089 1.00 56.44 132 ALA A N 1
ATOM 990 C CA . ALA A 1 132 ? 18.933 23.737 -41.357 1.00 56.44 132 ALA A CA 1
ATOM 991 C C . ALA A 1 132 ? 20.469 23.743 -41.178 1.00 56.44 132 ALA A C 1
ATOM 993 O O . ALA A 1 132 ? 21.210 23.869 -42.153 1.00 56.44 132 ALA A O 1
ATOM 994 N N . LEU A 1 133 ? 20.947 23.654 -39.934 1.00 54.19 133 LEU A N 1
ATOM 995 C CA . LEU A 1 133 ? 22.358 23.513 -39.589 1.00 54.19 133 LEU A CA 1
ATOM 996 C C . LEU A 1 133 ? 22.750 22.026 -39.616 1.00 54.19 133 LEU A C 1
ATOM 998 O O . LEU A 1 133 ? 21.934 21.185 -39.239 1.00 54.19 133 LEU A O 1
ATOM 1002 N N . PRO A 1 134 ? 23.976 21.680 -40.046 1.00 56.56 134 PRO A N 1
ATOM 1003 C CA . PRO A 1 134 ? 24.437 20.297 -40.016 1.00 56.56 134 PRO A CA 1
ATOM 1004 C C . PRO A 1 134 ? 24.395 19.761 -38.573 1.00 56.56 134 PRO A C 1
ATOM 1006 O O . PRO A 1 134 ? 24.856 20.461 -37.668 1.00 56.56 134 PRO A O 1
ATOM 1009 N N . PRO A 1 135 ? 23.834 18.560 -38.341 1.00 56.19 135 PRO A N 1
ATOM 1010 C CA . PRO A 1 135 ? 23.748 17.989 -37.003 1.00 56.19 135 PRO A CA 1
ATOM 1011 C C . PRO A 1 135 ? 25.144 17.669 -36.459 1.00 56.19 135 PRO A C 1
ATOM 1013 O O . PRO A 1 135 ? 26.030 17.244 -37.205 1.00 56.19 135 PRO A O 1
ATOM 1016 N N . ASP A 1 136 ? 25.332 17.874 -35.155 1.00 57.44 136 ASP A N 1
ATOM 1017 C CA . ASP A 1 136 ? 26.562 17.507 -34.455 1.00 57.44 136 ASP A CA 1
ATOM 1018 C C . ASP A 1 136 ? 26.842 15.999 -34.608 1.00 57.44 136 ASP A C 1
ATOM 1020 O O . ASP A 1 136 ? 25.938 15.190 -34.378 1.00 57.44 136 ASP A O 1
ATOM 1024 N N . PRO A 1 137 ? 28.082 15.590 -34.941 1.00 57.03 137 PRO A N 1
ATOM 1025 C CA . PRO A 1 137 ? 28.439 14.187 -35.179 1.00 57.03 137 PRO A CA 1
ATOM 1026 C C . PRO A 1 137 ? 28.357 13.293 -33.928 1.00 57.03 137 PRO A C 1
ATOM 1028 O O . PRO A 1 137 ? 28.438 12.077 -34.061 1.00 57.03 137 PRO A O 1
ATOM 1031 N N . ASP A 1 138 ? 28.184 13.884 -32.741 1.00 57.66 138 ASP A N 1
ATOM 1032 C CA . ASP A 1 138 ? 28.018 13.197 -31.449 1.00 57.66 138 ASP A CA 1
ATOM 1033 C C . ASP A 1 138 ? 26.534 13.072 -31.029 1.00 57.66 138 ASP A C 1
ATOM 1035 O O . ASP A 1 138 ? 26.218 12.669 -29.914 1.00 57.66 138 ASP A O 1
ATOM 1039 N N . SER A 1 139 ? 25.592 13.465 -31.898 1.00 59.12 139 SER A N 1
ATOM 1040 C CA . SER A 1 139 ? 24.154 13.355 -31.622 1.00 59.12 139 SER A CA 1
ATOM 1041 C C . SER A 1 139 ? 23.582 12.027 -32.133 1.00 59.12 139 SER A C 1
ATOM 1043 O O . SER A 1 139 ? 23.579 11.777 -33.334 1.00 59.12 139 SER A O 1
ATOM 1045 N N . ASP A 1 140 ? 22.988 11.226 -31.244 1.00 55.59 140 ASP A N 1
ATOM 1046 C CA . ASP A 1 140 ? 22.334 9.929 -31.536 1.00 55.59 140 ASP A CA 1
ATOM 1047 C C . ASP A 1 140 ? 21.044 10.001 -32.402 1.00 55.59 140 ASP A C 1
ATOM 1049 O O . ASP A 1 140 ? 20.346 9.003 -32.583 1.00 55.59 140 ASP A O 1
ATOM 1053 N N . CYS A 1 141 ? 20.691 11.155 -32.981 1.00 59.16 141 CYS A N 1
ATOM 1054 C CA . CYS A 1 141 ? 19.525 11.284 -33.868 1.00 59.16 141 CYS A CA 1
ATOM 1055 C C . CYS A 1 141 ? 19.899 10.912 -35.317 1.00 59.16 141 CYS A C 1
ATOM 1057 O O . CYS A 1 141 ? 20.216 11.780 -36.132 1.00 59.16 141 CYS A O 1
ATOM 1059 N N . CYS A 1 142 ? 19.834 9.623 -35.662 1.00 61.22 142 CYS A N 1
ATOM 1060 C CA . CYS A 1 142 ? 20.004 9.149 -37.039 1.00 61.22 142 CYS A CA 1
ATOM 1061 C C . CYS A 1 142 ? 18.642 8.908 -37.719 1.00 61.22 142 CYS A C 1
ATOM 1063 O O . CYS A 1 142 ? 17.837 8.121 -37.231 1.00 61.22 142 CYS A O 1
ATOM 1065 N N . GLY A 1 143 ? 18.400 9.551 -38.869 1.00 56.47 143 GLY A N 1
ATOM 1066 C CA . GLY A 1 143 ? 17.319 9.175 -39.792 1.00 56.47 143 GLY A CA 1
ATOM 1067 C C . GLY A 1 143 ? 15.894 9.578 -39.392 1.00 56.47 143 GLY A C 1
ATOM 1068 O O . GLY A 1 143 ? 14.997 8.740 -39.421 1.00 56.47 143 GLY A O 1
ATOM 1069 N N . VAL A 1 144 ? 15.651 10.855 -39.073 1.00 53.78 144 VAL A N 1
ATOM 1070 C CA . VAL A 1 144 ? 14.276 11.383 -38.986 1.00 53.78 144 VAL A CA 1
ATOM 1071 C C . VAL A 1 144 ? 13.704 11.580 -40.399 1.00 53.78 144 VAL A C 1
ATOM 1073 O O . VAL A 1 144 ? 14.107 12.483 -41.131 1.00 53.78 144 VAL A O 1
ATOM 1076 N N . ASP A 1 145 ? 12.798 10.697 -40.825 1.00 50.59 145 ASP A N 1
ATOM 1077 C CA . ASP A 1 145 ? 12.126 10.817 -42.124 1.00 50.59 145 ASP A CA 1
ATOM 1078 C C . ASP A 1 145 ? 11.115 11.972 -42.088 1.00 50.59 145 ASP A C 1
ATOM 1080 O O . ASP A 1 145 ? 10.197 12.000 -41.267 1.00 50.59 145 ASP A O 1
ATOM 1084 N N . SER A 1 146 ? 11.288 12.948 -42.982 1.00 50.16 146 SER A N 1
ATOM 1085 C CA . SER A 1 146 ? 10.373 14.082 -43.142 1.00 50.16 146 SER A CA 1
ATOM 1086 C C . SER A 1 146 ? 9.103 13.651 -43.879 1.00 50.16 146 SER A C 1
ATOM 1088 O O . SER A 1 146 ? 8.809 14.122 -44.976 1.00 50.16 146 SER A O 1
ATOM 1090 N N . SER A 1 147 ? 8.318 12.767 -43.273 1.00 53.72 147 SER A N 1
ATOM 1091 C CA . SER A 1 147 ? 6.981 12.420 -43.751 1.00 53.72 147 SER A CA 1
ATOM 1092 C C . SER A 1 147 ? 5.970 13.509 -43.366 1.00 53.72 147 SER A C 1
ATOM 1094 O O . SER A 1 147 ? 5.001 13.267 -42.652 1.00 53.72 147 SER A O 1
ATOM 1096 N N . VAL A 1 148 ? 6.175 14.732 -43.864 1.00 48.62 148 VAL A N 1
ATOM 1097 C CA . VAL A 1 148 ? 5.124 15.757 -43.943 1.00 48.62 148 VAL A CA 1
ATOM 1098 C C . VAL A 1 148 ? 4.816 15.955 -45.417 1.00 48.62 148 VAL A C 1
ATOM 1100 O O . VAL A 1 148 ? 5.536 16.621 -46.160 1.00 48.62 148 VAL A O 1
ATOM 1103 N N . GLY A 1 149 ? 3.760 15.273 -45.852 1.00 52.12 149 GLY A N 1
ATOM 1104 C CA . GLY A 1 149 ? 3.328 15.260 -47.235 1.00 52.12 149 GLY A CA 1
ATOM 1105 C C . GLY A 1 149 ? 3.013 16.653 -47.761 1.00 52.12 149 GLY A C 1
ATOM 1106 O O . GLY A 1 149 ? 2.312 17.420 -47.117 1.00 52.12 149 GLY A O 1
ATOM 1107 N N . ASN A 1 150 ? 3.453 16.911 -48.990 1.00 49.50 150 ASN A N 1
ATOM 1108 C CA . ASN A 1 150 ? 2.797 17.840 -49.899 1.00 49.50 150 ASN A CA 1
ATOM 1109 C C . ASN A 1 150 ? 2.776 17.202 -51.289 1.00 49.50 150 ASN A C 1
ATOM 1111 O O . ASN A 1 150 ? 3.687 17.356 -52.097 1.00 49.50 150 ASN A O 1
ATOM 1115 N N . LYS A 1 151 ? 1.705 16.448 -51.544 1.00 50.00 151 LYS A N 1
ATOM 1116 C CA . LYS A 1 151 ? 1.247 16.123 -52.893 1.00 50.00 151 LYS A CA 1
ATOM 1117 C C . LYS A 1 151 ? 0.685 17.405 -53.506 1.00 50.00 151 LYS A C 1
ATOM 1119 O O . LYS A 1 151 ? -0.336 17.884 -53.020 1.00 50.00 151 LYS A O 1
ATOM 1124 N N . ILE A 1 152 ? 1.277 17.895 -54.593 1.00 41.78 152 ILE A N 1
ATOM 1125 C CA . ILE A 1 152 ? 0.575 18.725 -55.581 1.00 41.78 152 ILE A CA 1
ATOM 1126 C C . ILE A 1 152 ? 0.963 18.226 -56.980 1.00 41.78 152 ILE A C 1
ATOM 1128 O O . ILE A 1 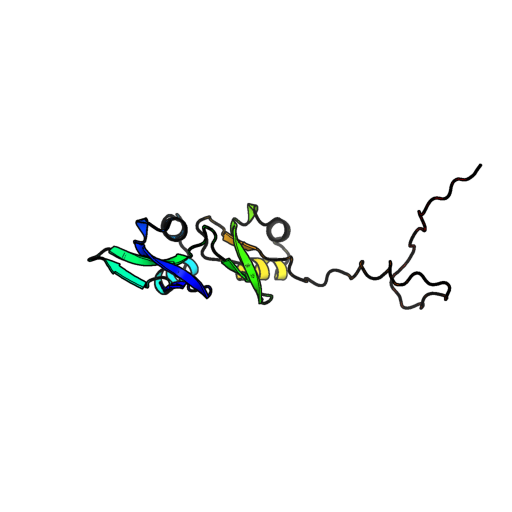152 ? 2.105 17.838 -57.212 1.00 41.78 152 ILE A O 1
ATOM 1132 N N . VAL A 1 153 ? -0.079 18.151 -57.807 1.00 49.53 153 VAL A N 1
ATOM 1133 C CA . VAL A 1 153 ? -0.226 17.650 -59.183 1.00 49.53 153 VAL A CA 1
ATOM 1134 C C . VAL A 1 153 ? 0.772 18.174 -60.209 1.00 49.53 153 VAL A C 1
ATOM 1136 O O . VAL A 1 153 ? 1.205 19.338 -60.079 1.00 49.53 153 VAL A O 1
#

Radius of gyration: 23.22 Å; chains: 1; bounding box: 45×40×83 Å

pLDDT: mean 80.09, std 16.38, range [41.19, 95.88]

Organism: Manduca sexta (NCBI:txid7130)

Foldseek 3Di:
DDAAPQRAQFDFAFCVPAVWLVLLVVDPDRDPQLVVRQVRQFDQDDVPTTTGGHHPDPWDWHQAPLRFIFTWAECVVAVLLVVLVVCVVDPVSVVRQVRQAHSTSDPRIGGHDPRPPPVPPCPVPPVVVDDPDDDDPPDPDPDDDPPPDDDDD